Protein AF-A0A6L8IA35-F1 (afdb_monomer_lite)

pLDDT: mean 91.41, std 9.05, range [48.91, 98.5]

Sequence (181 aa):
MDLDRLPPAFSGPSAWTGREMRDRTDWVVTLTEDQVDEIEAVARRFLSAGGDPGETTAEDFPLPQFSGRLAQLRETLLNGRGFEVIRGLPVAGYDQRLAATIFCGIGAHLGKARSQNAQGHVLGHVRDLGANPDDPNSRIYQTSARQTFHTDSADVVGLLCLREAREGGDSLLVSAEAIYN

Secondary structure (DSSP, 8-state):
--TTSPPPPP-STT---HHHHHT--TTEEE--HHHHHHHHHHHHHHHHTT--GGG--TTTS--TTTHHHHHHHHHHHHTSSS--EEE---GGG--HHHHHHHHHHHHHTT-PPPPSSTT--S----------TTSTTS-GGGSSSPPPP---SSS------SS--SS--------HHHHH-

Structure (mmCIF, N/CA/C/O backbone):
data_AF-A0A6L8IA35-F1
#
_entry.id   AF-A0A6L8IA35-F1
#
loop_
_atom_site.group_PDB
_atom_site.id
_atom_site.type_symbol
_atom_site.label_atom_id
_atom_site.label_alt_id
_atom_site.label_comp_id
_atom_site.label_asym_id
_atom_site.label_entity_id
_atom_site.label_seq_id
_atom_site.pdbx_PDB_ins_code
_atom_site.Cartn_x
_atom_site.Cartn_y
_atom_site.Cartn_z
_atom_site.occupancy
_atom_site.B_iso_or_equiv
_atom_site.auth_seq_id
_atom_site.auth_comp_id
_atom_site.auth_asym_id
_atom_site.auth_atom_id
_atom_site.pdbx_PDB_model_num
ATOM 1 N N . MET A 1 1 ? 30.693 6.536 -17.920 1.00 58.47 1 MET A N 1
ATOM 2 C CA . MET A 1 1 ? 30.073 5.219 -17.690 1.00 58.47 1 MET A CA 1
ATOM 3 C C . MET A 1 1 ? 30.615 4.327 -18.782 1.00 58.47 1 MET A C 1
ATOM 5 O O . MET A 1 1 ? 30.472 4.698 -19.938 1.00 58.47 1 MET A O 1
ATOM 9 N N . ASP A 1 2 ? 31.363 3.290 -18.421 1.00 68.88 2 ASP A N 1
ATOM 10 C CA . ASP A 1 2 ? 31.903 2.339 -19.393 1.00 68.88 2 ASP A CA 1
ATOM 11 C C . ASP A 1 2 ? 30.743 1.459 -19.880 1.00 68.88 2 ASP A C 1
ATOM 13 O O . ASP A 1 2 ? 30.184 0.687 -19.102 1.00 68.88 2 ASP A O 1
ATOM 17 N N . LEU A 1 3 ? 30.301 1.681 -21.120 1.00 76.94 3 LEU A N 1
ATOM 18 C CA . LEU A 1 3 ? 29.190 0.942 -21.726 1.00 76.94 3 LEU A CA 1
ATOM 19 C C . LEU A 1 3 ? 29.649 -0.397 -22.319 1.00 76.94 3 LEU A C 1
ATOM 21 O O . LEU A 1 3 ? 28.803 -1.191 -22.724 1.00 76.94 3 LEU A O 1
ATOM 25 N N . ASP A 1 4 ? 30.956 -0.681 -22.318 1.00 81.81 4 ASP A N 1
ATOM 26 C CA . ASP A 1 4 ? 31.515 -1.911 -22.886 1.00 81.81 4 ASP A CA 1
ATOM 27 C C . ASP A 1 4 ? 31.365 -3.107 -21.931 1.00 81.81 4 ASP A C 1
ATOM 29 O O . ASP A 1 4 ? 31.654 -4.251 -22.294 1.00 81.81 4 ASP A O 1
ATOM 33 N N . ARG A 1 5 ? 30.881 -2.874 -20.701 1.00 84.62 5 ARG A N 1
ATOM 34 C CA . ARG A 1 5 ? 30.658 -3.923 -19.704 1.00 84.62 5 ARG A CA 1
ATOM 35 C C . ARG A 1 5 ? 29.389 -3.688 -18.886 1.00 84.62 5 ARG A C 1
ATOM 37 O O . ARG A 1 5 ? 29.423 -3.152 -17.779 1.00 84.62 5 ARG A O 1
ATOM 44 N N . LEU A 1 6 ? 28.263 -4.135 -19.436 1.00 84.06 6 LEU A N 1
ATOM 45 C CA . LEU A 1 6 ? 26.985 -4.151 -18.727 1.00 84.06 6 LEU A CA 1
ATOM 46 C C . LEU A 1 6 ? 26.987 -5.204 -17.596 1.00 84.06 6 LEU A C 1
ATOM 48 O O . LEU A 1 6 ? 27.611 -6.263 -17.742 1.00 84.06 6 LEU A O 1
ATOM 52 N N . PRO A 1 7 ? 26.305 -4.934 -16.466 1.00 87.00 7 PRO A N 1
ATOM 53 C CA . PRO A 1 7 ? 25.917 -5.956 -15.499 1.00 87.00 7 PRO A CA 1
ATOM 54 C C . PRO A 1 7 ? 25.291 -7.201 -16.156 1.00 87.00 7 PRO A C 1
ATOM 56 O O . PRO A 1 7 ? 24.662 -7.091 -17.209 1.00 87.00 7 PRO A O 1
ATOM 59 N N . PRO A 1 8 ? 25.445 -8.395 -15.553 1.00 91.38 8 PRO A N 1
ATOM 60 C CA . PRO A 1 8 ? 24.740 -9.581 -16.026 1.00 91.38 8 PRO A CA 1
ATOM 61 C C . PRO A 1 8 ? 23.222 -9.407 -15.889 1.00 91.38 8 PRO A C 1
ATOM 63 O O . PRO A 1 8 ? 22.756 -8.653 -15.035 1.00 91.38 8 PRO A O 1
ATOM 66 N N . ALA A 1 9 ? 22.466 -10.151 -16.699 1.00 93.81 9 ALA A N 1
ATOM 67 C CA . ALA A 1 9 ? 21.009 -10.149 -16.640 1.00 93.81 9 ALA A CA 1
ATOM 68 C C . ALA A 1 9 ? 20.495 -10.545 -15.246 1.00 93.81 9 ALA A C 1
ATOM 70 O O . ALA A 1 9 ? 20.992 -11.493 -14.622 1.00 93.81 9 ALA A O 1
ATOM 71 N N . PHE A 1 10 ? 19.463 -9.846 -14.783 1.00 94.81 10 PHE A N 1
ATOM 72 C CA . PHE A 1 10 ? 18.783 -10.169 -13.536 1.00 94.81 10 PHE A CA 1
ATOM 73 C C . PHE A 1 10 ? 17.881 -11.390 -13.731 1.00 94.81 10 PHE A C 1
ATOM 75 O O . PHE A 1 10 ? 17.125 -11.471 -14.695 1.00 94.81 10 PHE A O 1
ATOM 82 N N . SER A 1 11 ? 17.961 -12.344 -12.805 1.00 95.31 11 SER A N 1
ATOM 83 C CA . SER A 1 11 ? 17.142 -13.571 -12.790 1.00 95.31 11 SER A CA 1
ATOM 84 C C . SER A 1 11 ? 16.375 -13.751 -11.475 1.00 95.31 11 SER A C 1
ATOM 86 O O . SER A 1 11 ? 15.872 -14.835 -11.179 1.00 95.31 11 SER A O 1
ATOM 88 N N . GLY A 1 12 ? 16.317 -12.690 -10.665 1.00 95.62 12 GLY A N 1
ATOM 89 C CA . GLY A 1 12 ? 15.616 -12.676 -9.388 1.00 95.62 12 GLY A CA 1
ATOM 90 C C . GLY A 1 12 ? 14.091 -12.680 -9.541 1.00 95.62 12 GLY A C 1
ATOM 91 O O . GLY A 1 12 ? 13.561 -12.541 -10.643 1.00 95.62 12 GLY A O 1
ATOM 92 N N . PRO A 1 13 ? 13.356 -12.812 -8.425 1.00 96.75 13 PRO A N 1
ATOM 93 C CA . PRO A 1 13 ? 11.892 -12.848 -8.428 1.00 96.75 13 PRO A CA 1
ATOM 94 C C . PRO A 1 13 ? 11.240 -11.548 -8.924 1.00 96.75 13 PRO A C 1
ATOM 96 O O . PRO A 1 13 ? 10.075 -11.572 -9.321 1.00 96.75 13 PRO A O 1
ATOM 99 N N . SER A 1 14 ? 11.972 -10.435 -8.910 1.00 97.00 14 SER A N 1
ATOM 100 C CA . SER A 1 14 ? 11.597 -9.124 -9.440 1.00 97.00 14 SER A CA 1
ATOM 101 C C . SER A 1 14 ? 11.714 -9.030 -10.965 1.00 97.00 14 SER A C 1
ATOM 103 O O . SER A 1 14 ? 11.066 -8.164 -11.546 1.00 97.00 14 SER A O 1
ATOM 105 N N . ALA A 1 15 ? 12.446 -9.921 -11.642 1.00 97.50 15 ALA A N 1
ATOM 106 C CA . ALA A 1 15 ? 12.620 -9.932 -13.098 1.00 97.50 15 ALA A CA 1
ATOM 107 C C . ALA A 1 15 ? 11.476 -10.681 -13.813 1.00 97.50 15 ALA A C 1
ATOM 109 O O . ALA A 1 15 ? 11.661 -11.770 -14.353 1.00 97.50 15 ALA A O 1
ATOM 110 N N . TRP A 1 16 ? 10.274 -10.100 -13.805 1.00 97.19 16 TRP A N 1
ATOM 111 C CA . TRP A 1 16 ? 9.067 -10.681 -14.405 1.00 97.19 16 TRP A CA 1
ATOM 112 C C . TRP A 1 16 ? 8.477 -9.823 -15.527 1.00 97.19 16 TRP A C 1
ATOM 114 O O . TRP A 1 16 ? 8.612 -8.600 -15.547 1.00 97.19 16 TRP A O 1
ATOM 124 N N . THR A 1 17 ? 7.730 -10.453 -16.435 1.00 97.12 17 THR A N 1
ATOM 125 C CA . THR A 1 17 ? 6.960 -9.761 -17.478 1.00 97.12 17 THR A CA 1
ATOM 126 C C . THR A 1 17 ? 5.468 -9.708 -17.155 1.00 97.12 17 THR A C 1
ATOM 128 O O . THR A 1 17 ? 4.909 -10.578 -16.486 1.00 97.12 17 THR A O 1
ATOM 131 N N . GLY A 1 18 ? 4.768 -8.708 -17.700 1.00 95.88 18 GLY A N 1
ATOM 132 C CA . GLY A 1 18 ? 3.311 -8.624 -17.557 1.00 95.88 18 GLY A CA 1
ATOM 133 C C . GLY A 1 18 ? 2.582 -9.853 -18.118 1.00 95.88 18 GLY A C 1
ATOM 134 O O . GLY A 1 18 ? 1.525 -10.218 -17.616 1.00 95.88 18 GLY A O 1
ATOM 135 N N . ARG A 1 19 ? 3.153 -10.538 -19.122 1.00 96.00 19 ARG A N 1
ATOM 136 C CA . ARG A 1 19 ? 2.592 -11.793 -19.642 1.00 96.00 19 ARG A CA 1
ATOM 137 C C . ARG A 1 19 ? 2.605 -12.884 -18.574 1.00 96.00 19 ARG A C 1
ATOM 139 O O . ARG A 1 19 ? 1.572 -13.504 -18.376 1.00 96.00 19 ARG A O 1
ATOM 146 N N . GLU A 1 20 ? 3.726 -13.066 -17.883 1.00 95.44 20 GLU A N 1
ATOM 147 C CA . GLU A 1 20 ? 3.866 -14.068 -16.819 1.00 95.44 20 GLU A CA 1
ATOM 148 C C . GLU A 1 20 ? 2.948 -13.776 -15.629 1.00 95.44 20 GLU A C 1
ATOM 150 O O . GLU A 1 20 ? 2.394 -14.697 -15.038 1.00 95.44 20 GLU A O 1
ATOM 155 N N . MET A 1 21 ? 2.763 -12.499 -15.278 1.00 96.19 21 MET A N 1
ATOM 156 C CA . MET A 1 21 ? 1.910 -12.125 -14.145 1.00 96.19 21 MET A CA 1
ATOM 157 C C . MET A 1 21 ? 0.414 -12.290 -14.424 1.00 96.19 21 MET A C 1
ATOM 159 O O . MET A 1 21 ? -0.338 -12.539 -13.484 1.00 96.19 21 MET A O 1
ATOM 163 N N . ARG A 1 22 ? -0.028 -12.202 -15.687 1.00 93.69 22 ARG A N 1
ATOM 164 C CA . ARG A 1 22 ? -1.442 -12.417 -16.055 1.00 93.69 22 ARG A CA 1
ATOM 165 C C . ARG A 1 22 ? -1.932 -13.832 -15.773 1.00 93.69 22 ARG A C 1
ATOM 167 O O . ARG A 1 22 ? -3.099 -13.999 -15.443 1.00 93.69 22 ARG A O 1
ATOM 174 N N . ASP A 1 23 ? -1.045 -14.816 -15.869 1.00 93.44 23 ASP A N 1
ATOM 175 C CA . ASP A 1 23 ? -1.384 -16.228 -15.664 1.00 93.44 23 ASP A CA 1
ATOM 176 C C . ASP A 1 23 ? -1.239 -16.653 -14.190 1.00 93.44 23 ASP A C 1
ATOM 178 O O . ASP A 1 23 ? -1.380 -17.827 -13.844 1.00 93.44 23 ASP A O 1
ATOM 182 N N . ARG A 1 24 ? -0.947 -15.696 -13.301 1.00 95.00 24 ARG A N 1
ATOM 183 C CA . ARG A 1 24 ? -0.678 -15.905 -11.879 1.00 95.00 24 ARG A CA 1
ATOM 184 C C . ARG A 1 24 ? -1.700 -15.181 -11.016 1.00 95.00 24 ARG A C 1
ATOM 186 O O . ARG A 1 24 ? -2.156 -14.095 -11.354 1.00 95.00 24 ARG A O 1
ATOM 193 N N . THR A 1 25 ? -2.000 -15.758 -9.858 1.00 95.25 25 THR A N 1
ATOM 194 C CA . THR A 1 25 ? -2.892 -15.164 -8.847 1.00 95.25 25 THR A CA 1
ATOM 195 C C . THR A 1 25 ? -2.248 -15.085 -7.468 1.00 95.25 25 THR A C 1
ATOM 197 O O . THR A 1 25 ? -2.859 -14.577 -6.537 1.00 95.25 25 THR A O 1
ATOM 200 N N . ASP A 1 26 ? -1.013 -15.563 -7.320 1.00 95.00 26 ASP A N 1
ATOM 201 C CA . ASP A 1 26 ? -0.282 -15.606 -6.050 1.00 95.00 26 ASP A CA 1
ATOM 202 C C . ASP A 1 26 ? 0.192 -14.223 -5.567 1.00 95.00 26 ASP A C 1
ATOM 204 O O . ASP A 1 26 ? 0.699 -14.096 -4.459 1.00 95.00 26 ASP A O 1
ATOM 208 N N . TRP A 1 27 ? 0.004 -13.181 -6.382 1.00 96.12 27 TRP A N 1
ATOM 209 C CA . TRP A 1 27 ? 0.173 -11.774 -6.008 1.00 96.12 27 TRP A CA 1
ATOM 210 C C . TRP A 1 27 ? -1.123 -11.131 -5.482 1.00 96.12 27 TRP A C 1
ATOM 212 O O . TRP A 1 27 ? -1.109 -9.956 -5.119 1.00 96.12 27 TRP A O 1
ATOM 222 N N . VAL A 1 28 ? -2.237 -11.874 -5.437 1.00 97.06 28 VAL A N 1
ATOM 223 C CA . VAL A 1 28 ? -3.504 -11.435 -4.839 1.00 97.06 28 VAL A CA 1
ATOM 224 C C . VAL A 1 28 ? -3.733 -12.175 -3.529 1.00 97.06 28 VAL A C 1
ATOM 226 O O . VAL A 1 28 ? -3.797 -13.402 -3.493 1.00 97.06 28 VAL A O 1
ATOM 229 N N . VAL A 1 29 ? -3.951 -11.422 -2.459 1.00 95.81 29 VAL A N 1
ATOM 230 C CA . VAL A 1 29 ? -4.357 -11.940 -1.153 1.00 95.81 29 VAL A CA 1
ATOM 231 C C . VAL A 1 29 ? -5.756 -11.458 -0.852 1.00 95.81 29 VAL A C 1
ATOM 233 O O . VAL A 1 29 ? -6.060 -10.281 -1.014 1.00 95.81 29 VAL A O 1
ATOM 236 N N . THR A 1 30 ? -6.610 -12.364 -0.392 1.00 97.38 30 THR A N 1
ATOM 237 C CA . THR A 1 30 ? -7.941 -12.008 0.103 1.00 97.38 30 THR A CA 1
ATOM 238 C C . THR A 1 30 ? -7.940 -12.156 1.614 1.00 97.38 30 THR A C 1
ATOM 240 O O . THR A 1 30 ? -7.585 -13.220 2.118 1.00 97.38 30 THR A O 1
ATOM 243 N N . LEU A 1 31 ? -8.291 -11.080 2.314 1.00 97.19 31 LEU A N 1
ATOM 244 C CA . LEU A 1 31 ? -8.459 -11.086 3.760 1.00 97.19 31 LEU A CA 1
ATOM 245 C C . LEU A 1 31 ? -9.622 -11.999 4.145 1.00 97.19 31 LEU A C 1
ATOM 247 O O . LEU A 1 31 ? -10.647 -12.031 3.461 1.00 97.19 31 LEU A O 1
ATOM 251 N N . THR A 1 32 ? -9.459 -12.725 5.244 1.00 97.19 32 THR A N 1
ATOM 252 C CA . THR A 1 32 ? -10.565 -13.453 5.873 1.00 97.19 32 THR A CA 1
ATOM 253 C C . THR A 1 32 ? -11.455 -12.496 6.664 1.00 97.19 32 THR A C 1
ATOM 255 O O . THR A 1 32 ? -11.032 -11.389 7.002 1.00 97.19 32 THR A O 1
ATOM 258 N N . GLU A 1 33 ? -12.671 -12.930 6.999 1.00 97.44 33 GLU A N 1
ATOM 259 C CA . GLU A 1 33 ? -13.581 -12.163 7.865 1.00 97.44 33 GLU A CA 1
ATOM 260 C C . GLU A 1 33 ? -12.913 -11.829 9.209 1.00 97.44 33 GLU A C 1
ATOM 262 O O . GLU A 1 33 ? -12.850 -10.661 9.576 1.00 97.44 33 GLU A O 1
ATOM 267 N N . ASP A 1 34 ? -12.267 -12.807 9.854 1.00 97.44 34 ASP A N 1
ATOM 268 C CA . ASP A 1 34 ? -11.536 -12.595 11.115 1.00 97.44 34 ASP A CA 1
ATOM 269 C C . ASP A 1 34 ? -10.420 -11.537 11.004 1.00 97.44 34 ASP A C 1
ATOM 271 O O . ASP A 1 34 ? -10.178 -10.770 11.937 1.00 97.44 34 ASP A O 1
ATOM 275 N N . GLN A 1 35 ? -9.723 -11.482 9.862 1.00 97.56 35 GLN A N 1
ATOM 276 C CA . GLN A 1 35 ? -8.678 -10.482 9.621 1.00 97.56 35 GLN A CA 1
ATOM 277 C C . GLN A 1 35 ? -9.277 -9.091 9.417 1.00 97.56 35 GLN A C 1
ATOM 279 O O . GLN A 1 35 ? -8.727 -8.112 9.919 1.00 97.56 35 GLN A O 1
ATOM 284 N N . VAL A 1 36 ? -10.395 -8.989 8.695 1.00 98.19 36 VAL A N 1
ATOM 285 C CA . VAL A 1 36 ? -11.122 -7.723 8.537 1.00 98.19 36 VAL A CA 1
ATOM 286 C C . VAL A 1 36 ? -11.619 -7.230 9.896 1.00 98.19 36 VAL A C 1
ATOM 288 O O . VAL A 1 36 ? -11.365 -6.077 10.245 1.00 98.19 36 VAL A O 1
ATOM 291 N N . ASP A 1 37 ? -12.236 -8.105 10.690 1.00 98.31 37 ASP A N 1
ATOM 292 C CA . ASP A 1 37 ? -12.747 -7.782 12.023 1.00 98.31 37 ASP A CA 1
ATOM 293 C C . ASP A 1 37 ? -11.630 -7.324 12.971 1.00 98.31 37 ASP A C 1
ATOM 295 O O . ASP A 1 37 ? -11.798 -6.335 13.691 1.00 98.31 37 ASP A O 1
ATOM 299 N N . GLU A 1 38 ? -10.466 -7.984 12.946 1.00 98.38 38 GLU A N 1
ATOM 300 C CA . GLU A 1 38 ? -9.287 -7.559 13.711 1.00 98.38 38 GLU A CA 1
ATOM 301 C C . GLU A 1 38 ? -8.853 -6.138 13.322 1.00 98.38 38 GLU A C 1
ATOM 303 O O . GLU A 1 38 ? -8.730 -5.266 14.188 1.00 98.38 38 GLU A O 1
ATOM 308 N N . ILE A 1 39 ? -8.650 -5.889 12.025 1.00 98.38 39 ILE A N 1
ATOM 309 C CA . ILE A 1 39 ? -8.195 -4.592 11.508 1.00 98.38 39 ILE A CA 1
ATOM 310 C C . ILE A 1 39 ? -9.199 -3.491 11.878 1.00 98.38 39 ILE A C 1
ATOM 312 O O . ILE A 1 39 ? -8.804 -2.428 12.369 1.00 98.38 39 ILE A O 1
ATOM 316 N N . GLU A 1 40 ? -10.497 -3.731 11.687 1.00 98.50 40 GLU A N 1
ATOM 317 C CA . GLU A 1 40 ? -11.541 -2.766 12.030 1.00 98.50 40 GLU A CA 1
ATOM 318 C C . GLU A 1 40 ? -11.611 -2.485 13.530 1.00 98.50 40 GLU A C 1
ATOM 320 O O . GLU A 1 40 ? -11.717 -1.322 13.933 1.00 98.50 40 GLU A O 1
ATOM 325 N N . ALA A 1 41 ? -11.549 -3.521 14.368 1.00 98.38 41 ALA A N 1
ATOM 326 C CA . ALA A 1 41 ? -11.610 -3.370 15.816 1.00 98.38 41 ALA A CA 1
ATOM 327 C C . ALA A 1 41 ? -10.437 -2.529 16.337 1.00 98.38 41 ALA A C 1
ATOM 329 O O . ALA A 1 41 ? -10.638 -1.612 17.142 1.00 98.38 41 ALA A O 1
ATOM 330 N N . VAL A 1 42 ? -9.224 -2.791 15.843 1.00 98.31 42 VAL A N 1
ATOM 331 C CA . VAL A 1 42 ? -8.018 -2.038 16.212 1.00 98.31 42 VAL A CA 1
ATOM 332 C C . VAL A 1 42 ? -8.116 -0.592 15.726 1.00 98.31 42 VAL A C 1
ATOM 334 O O . VAL A 1 42 ? -7.877 0.326 16.512 1.00 98.31 42 VAL A O 1
ATOM 337 N N . ALA A 1 43 ? -8.576 -0.359 14.493 1.00 98.31 43 ALA A N 1
ATOM 338 C CA . ALA A 1 43 ? -8.769 0.990 13.963 1.00 98.31 43 ALA A CA 1
ATOM 339 C C . ALA A 1 43 ? -9.792 1.808 14.753 1.00 98.31 43 ALA A C 1
ATOM 341 O O . ALA A 1 43 ? -9.525 2.954 15.124 1.00 98.31 43 ALA A O 1
ATOM 342 N N . ARG A 1 44 ? -10.948 1.223 15.078 1.00 98.25 44 ARG A N 1
ATOM 343 C CA . ARG A 1 44 ? -11.980 1.888 15.888 1.00 98.25 44 ARG A CA 1
ATOM 344 C C . ARG A 1 44 ? -11.471 2.193 17.293 1.00 98.25 44 ARG A C 1
ATOM 346 O O . ARG A 1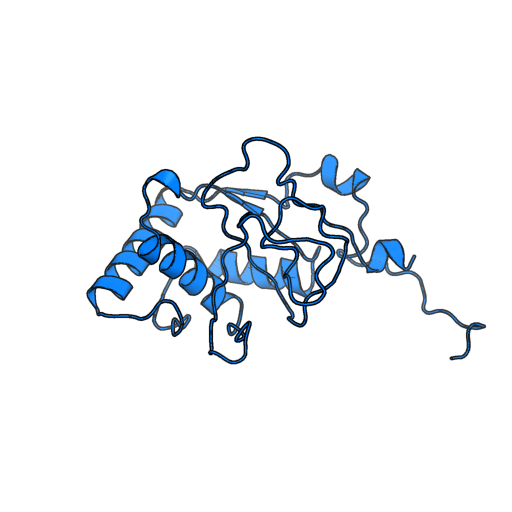 44 ? -11.707 3.291 17.797 1.00 98.25 44 ARG A O 1
ATOM 353 N N . ARG A 1 45 ? -10.733 1.263 17.910 1.00 98.12 45 ARG A N 1
ATOM 354 C CA . ARG A 1 45 ? -10.105 1.471 19.220 1.00 98.12 45 ARG A CA 1
ATOM 355 C C . ARG A 1 45 ? -9.106 2.625 19.179 1.00 98.12 45 ARG A C 1
ATOM 357 O O . ARG A 1 45 ? -9.209 3.523 20.012 1.00 98.12 45 ARG A O 1
ATOM 364 N N . PHE A 1 46 ? -8.189 2.622 18.215 1.00 97.75 46 PHE A N 1
ATOM 365 C CA . PHE A 1 46 ? -7.188 3.674 18.039 1.00 97.75 46 PHE A CA 1
ATOM 366 C C . PHE A 1 46 ? -7.846 5.054 17.897 1.00 97.75 46 PHE A C 1
ATOM 368 O O . PHE A 1 46 ? -7.505 5.995 18.615 1.00 97.75 46 PHE A O 1
ATOM 375 N N . LEU A 1 47 ? -8.883 5.155 17.061 1.00 97.38 47 LEU A N 1
ATOM 376 C CA . LEU A 1 47 ? -9.649 6.390 16.888 1.00 97.38 47 LEU A CA 1
ATOM 377 C C . LEU A 1 47 ? -10.393 6.825 18.155 1.00 97.38 47 LEU A C 1
ATOM 379 O O . LEU A 1 47 ? -10.413 8.017 18.466 1.00 97.38 47 LEU A O 1
ATOM 383 N N . SER A 1 48 ? -10.986 5.883 18.896 1.00 97.31 48 SER A N 1
ATOM 384 C CA . SER A 1 48 ? -11.692 6.172 20.153 1.00 97.31 48 SER A CA 1
ATOM 385 C C . SER A 1 48 ? -10.764 6.684 21.258 1.00 97.31 48 SER A C 1
ATOM 387 O O . SER A 1 48 ? -11.195 7.448 22.117 1.00 97.31 48 SER A O 1
ATOM 389 N N . ALA A 1 49 ? -9.481 6.316 21.199 1.00 96.62 49 ALA A N 1
ATOM 390 C CA . ALA A 1 49 ? -8.439 6.806 22.093 1.00 96.62 49 ALA A CA 1
ATOM 391 C C . ALA A 1 49 ? -7.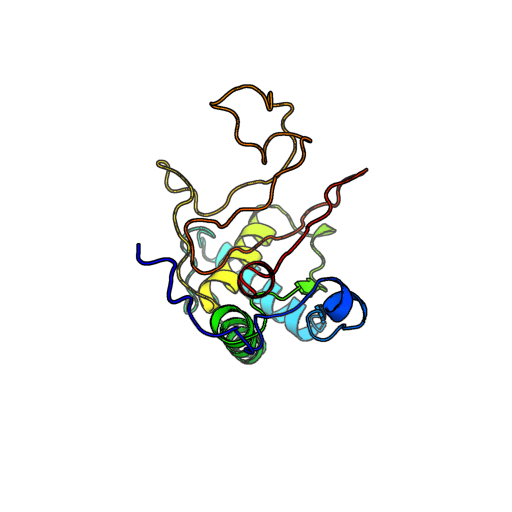878 8.180 21.673 1.00 96.62 49 ALA A C 1
ATOM 393 O O . ALA A 1 49 ? -6.974 8.694 22.326 1.00 96.62 49 ALA A O 1
ATOM 394 N N . GLY A 1 50 ? -8.404 8.781 20.600 1.00 95.25 50 GLY A N 1
ATOM 395 C CA . GLY A 1 50 ? -7.943 10.069 20.084 1.00 95.25 50 GLY A CA 1
ATOM 396 C C . GLY A 1 50 ? -6.732 9.980 19.154 1.00 95.25 50 GLY A C 1
ATOM 397 O O . GLY A 1 50 ? -6.149 11.016 18.854 1.00 95.25 50 GLY A O 1
ATOM 398 N N . GLY A 1 51 ? -6.370 8.783 18.682 1.00 94.19 51 GLY A N 1
ATOM 399 C CA . GLY A 1 51 ? -5.214 8.583 17.812 1.00 94.19 51 GLY A CA 1
ATOM 400 C C . GLY A 1 51 ? -5.310 9.333 16.478 1.00 94.19 51 GLY A C 1
ATOM 401 O O . GLY A 1 51 ? -6.389 9.455 15.878 1.00 94.19 51 GLY A O 1
ATOM 402 N N . ASP A 1 52 ? -4.163 9.820 16.007 1.00 92.12 52 ASP A N 1
ATOM 403 C CA . ASP A 1 52 ? -4.005 10.422 14.685 1.00 92.12 52 ASP A CA 1
ATOM 404 C C . ASP A 1 52 ? -3.543 9.355 13.670 1.00 92.12 52 ASP A C 1
ATOM 406 O O . ASP A 1 52 ? -2.479 8.754 13.853 1.00 92.12 52 ASP A O 1
ATOM 410 N N . PRO A 1 53 ? -4.304 9.100 12.585 1.00 91.19 53 PRO A N 1
ATOM 411 C CA . PRO A 1 53 ? -3.860 8.219 11.504 1.00 91.19 53 PRO A CA 1
ATOM 412 C C . PRO A 1 53 ? -2.461 8.557 10.963 1.00 91.19 53 PRO A C 1
ATOM 414 O O . PRO A 1 53 ? -1.728 7.660 10.560 1.00 91.19 53 PRO A O 1
ATOM 417 N N . GLY A 1 54 ? -2.077 9.836 10.933 1.00 87.44 54 GLY A N 1
ATOM 418 C CA . GLY A 1 54 ? -0.773 10.277 10.430 1.00 87.44 54 GLY A CA 1
ATOM 419 C C . GLY A 1 54 ? 0.409 9.909 11.332 1.00 87.44 54 GLY A C 1
ATOM 420 O O . GLY A 1 54 ? 1.538 9.858 10.851 1.00 87.44 54 GLY A O 1
ATOM 421 N N . GLU A 1 55 ? 0.152 9.616 12.608 1.00 88.50 55 GLU A N 1
ATOM 422 C CA . GLU A 1 55 ? 1.169 9.311 13.625 1.00 88.50 55 GLU A CA 1
ATOM 423 C C . GLU A 1 55 ? 1.131 7.840 14.070 1.00 88.50 55 GLU A C 1
ATOM 425 O O . GLU A 1 55 ? 1.757 7.465 15.058 1.00 88.50 55 GLU A O 1
ATOM 430 N N . THR A 1 56 ? 0.394 6.988 13.350 1.00 90.62 56 THR A N 1
ATOM 431 C CA . THR A 1 56 ? 0.211 5.581 13.727 1.00 90.62 56 THR A CA 1
ATOM 432 C C . THR A 1 56 ? 1.527 4.799 13.663 1.00 90.62 56 THR A C 1
ATOM 434 O O . THR A 1 56 ? 2.240 4.838 12.657 1.00 90.62 56 THR A O 1
ATOM 437 N N . THR A 1 57 ? 1.820 4.042 14.721 1.00 93.19 57 THR A N 1
ATOM 438 C CA . THR A 1 57 ? 2.937 3.088 14.792 1.00 93.19 57 THR A CA 1
ATOM 439 C C . THR A 1 57 ? 2.429 1.644 14.807 1.00 93.19 57 THR A C 1
ATOM 441 O O . THR A 1 57 ? 1.244 1.394 15.037 1.00 93.19 57 THR A O 1
ATOM 444 N N . ALA A 1 58 ? 3.317 0.674 14.561 1.00 94.56 58 ALA A N 1
ATOM 445 C CA . ALA A 1 58 ? 2.958 -0.743 14.642 1.00 94.56 58 ALA A CA 1
ATOM 446 C C . ALA A 1 58 ? 2.583 -1.149 16.079 1.00 94.56 58 ALA A C 1
ATOM 448 O O . ALA A 1 58 ? 1.734 -2.017 16.281 1.00 94.56 58 ALA A O 1
ATOM 449 N N . GLU A 1 59 ? 3.191 -0.500 17.073 1.00 95.00 59 GLU A N 1
ATOM 450 C CA . GLU A 1 59 ? 2.924 -0.698 18.494 1.00 95.00 59 GLU A CA 1
ATOM 451 C C . GLU A 1 59 ? 1.544 -0.162 18.903 1.00 95.00 59 GLU A C 1
ATOM 453 O O . GLU A 1 59 ? 0.836 -0.817 19.669 1.00 95.00 59 GLU A O 1
ATOM 458 N N . ASP A 1 60 ? 1.136 0.990 18.360 1.00 92.25 60 ASP A N 1
ATOM 459 C CA . ASP A 1 60 ? -0.182 1.589 18.614 1.00 92.25 60 ASP A CA 1
ATOM 460 C C . ASP A 1 60 ? -1.315 0.897 17.834 1.00 92.25 60 ASP A C 1
ATOM 462 O O . ASP A 1 60 ? -2.493 1.042 18.176 1.00 92.25 60 ASP A O 1
ATOM 466 N N . PHE A 1 61 ? -0.963 0.123 16.801 1.00 96.50 61 PHE A N 1
ATOM 467 C CA . PHE A 1 61 ? -1.882 -0.606 15.926 1.00 96.50 61 PHE A CA 1
ATOM 468 C C . PHE A 1 61 ? -1.560 -2.114 15.877 1.00 96.50 61 PHE A C 1
ATOM 470 O O . PHE A 1 61 ? -1.185 -2.643 14.827 1.00 96.50 61 PHE A O 1
ATOM 477 N N . PRO A 1 62 ? -1.676 -2.852 16.995 1.00 96.75 62 PRO A N 1
ATOM 478 C CA . PRO A 1 62 ? -1.282 -4.256 17.039 1.00 96.75 62 PRO A CA 1
ATOM 479 C C . PRO A 1 62 ? -2.250 -5.143 16.245 1.00 96.75 62 PRO A C 1
ATOM 481 O O . PRO A 1 62 ? -3.454 -5.116 16.476 1.00 96.75 62 PRO A O 1
ATOM 484 N N . LEU A 1 63 ? -1.708 -5.985 15.363 1.00 96.88 63 LEU A N 1
ATOM 485 C CA . LEU A 1 63 ? -2.460 -6.943 14.541 1.00 96.88 63 LEU A CA 1
ATOM 486 C C . LEU A 1 63 ? -1.939 -8.369 14.777 1.00 96.88 63 LEU A C 1
ATOM 488 O O . LEU A 1 63 ? -1.187 -8.893 13.955 1.00 96.88 63 LEU A O 1
ATOM 492 N N . PRO A 1 64 ? -2.213 -9.003 15.928 1.00 94.56 64 PRO A N 1
ATOM 493 C CA . PRO A 1 64 ? -1.600 -10.285 16.273 1.00 94.56 64 PRO A CA 1
ATOM 494 C C . PRO A 1 64 ? -1.906 -11.404 15.267 1.00 94.56 64 PRO A C 1
ATOM 496 O O . PRO A 1 64 ? -1.028 -12.230 15.022 1.00 94.56 64 PRO A O 1
ATOM 499 N N . GLN A 1 65 ? -3.086 -11.422 14.642 1.00 92.69 65 GLN A N 1
ATOM 500 C CA . GLN A 1 65 ? -3.433 -12.439 13.645 1.00 92.69 65 GLN A CA 1
ATOM 501 C C . GLN A 1 65 ? -2.881 -12.090 12.259 1.00 92.69 65 GLN A C 1
ATOM 503 O O . GLN A 1 65 ? -2.404 -12.974 11.545 1.00 92.69 65 GLN A O 1
ATOM 508 N N . PHE A 1 66 ? -2.898 -10.811 11.873 1.00 94.69 66 PHE A N 1
ATOM 509 C CA . PHE A 1 66 ? -2.469 -10.386 10.537 1.00 94.69 66 PHE A CA 1
ATOM 510 C C . PHE A 1 66 ? -0.971 -10.028 10.413 1.00 94.69 66 PHE A C 1
ATOM 512 O O . PHE A 1 66 ? -0.413 -10.063 9.315 1.00 94.69 66 PHE A O 1
ATOM 519 N N . SER A 1 67 ? -0.267 -9.764 11.518 1.00 92.88 67 SER A N 1
ATOM 520 C CA . SER A 1 67 ? 1.156 -9.358 11.540 1.00 92.88 67 SER A CA 1
ATOM 521 C C . SER A 1 67 ? 2.091 -10.347 10.842 1.00 92.88 67 SER A C 1
ATOM 523 O O . SER A 1 67 ? 2.985 -9.935 10.101 1.00 92.88 67 SER A O 1
ATOM 525 N N . GLY A 1 68 ? 1.857 -11.655 10.990 1.00 95.00 68 GLY A N 1
ATOM 526 C CA . GLY A 1 68 ? 2.631 -12.679 10.284 1.00 95.00 68 GLY A CA 1
ATOM 527 C C . GLY A 1 68 ? 2.523 -12.555 8.759 1.00 95.00 68 GLY A C 1
ATOM 528 O O . GLY A 1 68 ? 3.512 -12.735 8.046 1.00 95.00 68 GLY A O 1
ATOM 529 N N . ARG A 1 69 ? 1.348 -12.172 8.243 1.00 94.94 69 ARG A N 1
ATOM 530 C CA . ARG A 1 69 ? 1.145 -11.935 6.808 1.00 94.94 69 ARG A CA 1
ATOM 531 C C . ARG A 1 69 ? 1.782 -10.628 6.345 1.00 94.94 69 ARG A C 1
ATOM 533 O O . ARG A 1 69 ? 2.294 -10.577 5.226 1.00 94.94 69 ARG A O 1
ATOM 540 N N . LEU A 1 70 ? 1.783 -9.602 7.192 1.00 96.75 70 LEU A N 1
ATOM 541 C CA . LEU A 1 70 ? 2.446 -8.324 6.917 1.00 96.75 70 LEU A CA 1
ATOM 542 C C . LEU A 1 70 ? 3.970 -8.480 6.842 1.00 96.75 70 LEU A C 1
ATOM 544 O O . LEU A 1 70 ? 4.600 -7.899 5.960 1.00 96.75 70 LEU A O 1
ATOM 548 N N . ALA A 1 71 ? 4.558 -9.352 7.665 1.00 96.31 71 ALA A N 1
ATOM 549 C CA . ALA A 1 71 ? 5.967 -9.722 7.538 1.00 96.31 71 ALA A CA 1
ATOM 550 C C . ALA A 1 71 ? 6.266 -10.401 6.186 1.00 96.31 71 ALA A C 1
ATOM 552 O O . ALA A 1 71 ? 7.232 -10.046 5.513 1.00 96.31 71 ALA A O 1
ATOM 553 N N . GLN A 1 72 ? 5.405 -11.322 5.735 1.00 96.94 72 GLN A N 1
ATOM 554 C CA . GLN A 1 72 ? 5.534 -11.951 4.410 1.00 96.94 72 GLN A CA 1
ATOM 555 C C . GLN A 1 72 ? 5.346 -10.950 3.260 1.00 96.94 72 GLN A C 1
ATOM 557 O O . GLN A 1 72 ? 6.021 -11.047 2.234 1.00 96.94 72 GLN A O 1
ATOM 562 N N . LEU A 1 73 ? 4.447 -9.975 3.428 1.00 97.88 73 LEU A N 1
ATOM 563 C CA . LEU A 1 73 ? 4.258 -8.891 2.468 1.00 97.88 73 LEU A CA 1
ATOM 564 C C . LEU A 1 73 ? 5.537 -8.058 2.354 1.00 97.88 73 LEU A C 1
ATOM 566 O O . LEU A 1 73 ? 6.005 -7.815 1.247 1.00 97.88 73 LEU A O 1
ATOM 570 N N . ARG A 1 74 ? 6.154 -7.687 3.480 1.00 97.31 74 ARG A N 1
ATOM 571 C CA . ARG A 1 74 ? 7.425 -6.955 3.488 1.00 97.31 74 ARG A CA 1
ATOM 572 C C . ARG A 1 74 ? 8.526 -7.701 2.729 1.00 97.31 74 ARG A C 1
ATOM 574 O O . ARG A 1 74 ? 9.211 -7.090 1.915 1.00 97.31 74 ARG A O 1
ATOM 581 N N . GLU A 1 75 ? 8.658 -9.011 2.929 1.00 97.69 75 GLU A N 1
ATOM 582 C CA . GLU A 1 75 ? 9.610 -9.825 2.159 1.00 97.69 75 GLU A CA 1
ATOM 583 C C . GLU A 1 75 ? 9.267 -9.871 0.663 1.00 97.69 75 GLU A C 1
ATOM 585 O O . GLU A 1 75 ? 10.150 -9.743 -0.181 1.00 97.69 75 GLU A O 1
ATOM 590 N N . THR A 1 76 ? 7.982 -9.975 0.314 1.00 97.94 76 THR A N 1
ATOM 591 C CA . THR A 1 76 ? 7.520 -9.961 -1.085 1.00 97.94 76 THR A CA 1
ATOM 592 C C . THR A 1 76 ? 7.837 -8.640 -1.788 1.00 97.94 76 THR A C 1
ATOM 594 O O . THR A 1 76 ? 8.200 -8.644 -2.968 1.00 97.94 76 THR A O 1
ATOM 597 N N . LEU A 1 77 ? 7.712 -7.524 -1.069 1.00 97.75 77 LEU A N 1
ATOM 598 C CA . LEU A 1 77 ? 7.982 -6.180 -1.575 1.00 97.75 77 LEU A CA 1
ATOM 599 C C . LEU A 1 77 ? 9.482 -5.915 -1.739 1.00 97.75 77 LEU A C 1
ATOM 601 O O . LEU A 1 77 ? 9.883 -5.376 -2.762 1.00 97.75 77 LEU A O 1
ATOM 605 N N . LEU A 1 78 ? 10.304 -6.293 -0.755 1.00 96.62 78 LEU A N 1
ATOM 606 C CA . LEU A 1 78 ? 11.727 -5.928 -0.734 1.00 96.62 78 LEU A CA 1
ATOM 607 C C . LEU A 1 78 ? 12.633 -6.942 -1.438 1.00 96.62 78 LEU A C 1
ATOM 609 O O . LEU A 1 78 ? 13.621 -6.554 -2.051 1.00 96.62 78 LEU A O 1
ATOM 613 N N . ASN A 1 79 ? 12.307 -8.232 -1.338 1.00 96.69 79 ASN A N 1
ATOM 614 C CA . ASN A 1 79 ? 13.159 -9.331 -1.803 1.00 96.69 79 ASN A CA 1
ATOM 615 C C . ASN A 1 79 ? 12.445 -10.262 -2.799 1.00 96.69 79 ASN A C 1
ATOM 617 O O . ASN A 1 79 ? 13.044 -11.213 -3.300 1.00 96.69 79 ASN A O 1
ATOM 621 N N . GLY A 1 80 ? 11.154 -10.031 -3.048 1.00 97.25 80 GLY A N 1
ATOM 622 C CA . GLY A 1 80 ? 10.310 -10.842 -3.916 1.00 97.25 80 GLY A CA 1
ATOM 623 C C . GLY A 1 80 ? 10.000 -10.158 -5.245 1.00 97.25 80 GLY A C 1
ATOM 624 O O . GLY A 1 80 ? 10.851 -9.540 -5.875 1.00 97.25 80 GLY A O 1
ATOM 625 N N . ARG A 1 81 ? 8.749 -10.287 -5.697 1.00 97.06 81 ARG A N 1
ATOM 626 C CA . ARG A 1 81 ? 8.310 -9.718 -6.982 1.00 97.06 81 ARG A CA 1
ATOM 627 C C . ARG A 1 81 ? 8.198 -8.191 -6.978 1.00 97.06 81 ARG A C 1
ATOM 629 O O . ARG A 1 81 ? 8.065 -7.606 -8.049 1.00 97.06 81 ARG A O 1
ATOM 636 N N . GLY A 1 82 ? 8.161 -7.565 -5.801 1.00 97.38 82 GLY A N 1
ATOM 637 C CA . GLY A 1 82 ? 8.047 -6.113 -5.655 1.00 97.38 82 GLY A CA 1
ATOM 638 C C . GLY A 1 82 ? 6.623 -5.552 -5.602 1.00 97.38 82 GLY A C 1
ATOM 639 O O . GLY A 1 82 ? 6.462 -4.339 -5.557 1.00 97.38 82 GLY A O 1
ATOM 640 N N . PHE A 1 83 ? 5.576 -6.385 -5.601 1.00 97.88 83 PHE A N 1
ATOM 641 C CA . PHE A 1 83 ? 4.190 -5.922 -5.448 1.00 97.88 83 PHE A CA 1
ATOM 642 C C . PHE A 1 83 ? 3.264 -7.015 -4.904 1.00 97.88 83 PHE A C 1
ATOM 644 O O . PHE A 1 83 ? 3.545 -8.207 -5.036 1.00 97.88 83 PHE A O 1
ATOM 651 N N . GLU A 1 84 ? 2.134 -6.599 -4.337 1.00 97.81 84 GLU A N 1
ATOM 652 C CA . GLU A 1 84 ? 1.031 -7.469 -3.931 1.00 97.81 84 GLU A CA 1
ATOM 653 C C . GLU A 1 84 ? -0.278 -6.665 -3.895 1.00 97.81 84 GLU A C 1
ATOM 655 O O . GLU A 1 84 ? -0.261 -5.452 -3.688 1.00 97.81 84 GLU A O 1
ATOM 660 N N . VAL A 1 85 ? -1.415 -7.333 -4.087 1.00 97.44 85 VAL A N 1
ATOM 661 C CA . VAL A 1 85 ? -2.754 -6.745 -3.973 1.00 97.44 85 VAL A CA 1
ATOM 662 C C . VAL A 1 85 ? -3.512 -7.438 -2.848 1.00 97.44 85 VAL A C 1
ATOM 664 O O . VAL A 1 85 ? -3.831 -8.622 -2.949 1.00 97.44 85 VAL A O 1
ATOM 667 N N . ILE A 1 86 ? -3.850 -6.683 -1.802 1.00 97.38 86 ILE A N 1
ATOM 668 C CA . ILE A 1 86 ? -4.724 -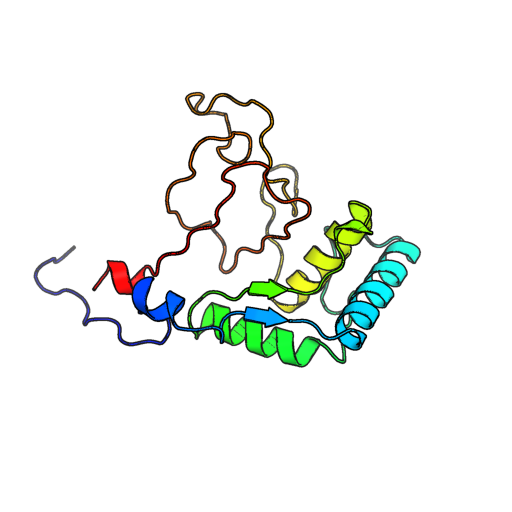7.142 -0.717 1.00 97.38 86 ILE A CA 1
ATOM 669 C C . ILE A 1 86 ? -6.171 -6.748 -1.040 1.00 97.38 86 ILE A C 1
ATOM 671 O O . ILE A 1 86 ? -6.460 -5.592 -1.345 1.00 97.38 86 ILE A O 1
ATOM 675 N N . ARG A 1 87 ? -7.089 -7.714 -0.970 1.00 97.19 87 ARG A N 1
ATOM 676 C CA . ARG A 1 87 ? -8.533 -7.569 -1.205 1.00 97.19 87 ARG A CA 1
ATOM 677 C C . ARG A 1 87 ? -9.329 -7.960 0.034 1.00 97.19 87 ARG A C 1
ATOM 679 O O . ARG A 1 87 ? -8.835 -8.699 0.876 1.00 97.19 87 ARG A O 1
ATOM 686 N N . GLY A 1 88 ? -10.585 -7.526 0.097 1.00 96.69 88 GLY A N 1
ATOM 687 C CA . GLY A 1 88 ? -11.550 -7.974 1.107 1.00 96.69 88 GLY A CA 1
ATOM 688 C C . GLY A 1 88 ? -11.983 -6.904 2.107 1.00 96.69 88 GLY A C 1
ATOM 689 O O . GLY A 1 88 ? -12.979 -7.108 2.785 1.00 96.69 88 GLY A O 1
ATOM 690 N N . LEU A 1 89 ? -11.311 -5.746 2.166 1.00 97.25 89 LEU A N 1
ATOM 691 C CA . LEU A 1 89 ? -11.760 -4.637 3.016 1.00 97.25 89 LEU A CA 1
ATOM 692 C C . LEU A 1 89 ? -13.119 -4.080 2.531 1.00 97.25 89 LEU A C 1
ATOM 694 O O . LEU A 1 89 ? -13.208 -3.654 1.373 1.00 97.25 89 LEU A O 1
ATOM 698 N N . PRO A 1 90 ? -14.158 -4.005 3.386 1.00 97.06 90 PRO A N 1
ATOM 699 C CA . PRO A 1 90 ? -15.472 -3.446 3.054 1.00 97.06 90 PRO A CA 1
ATOM 700 C C . PRO A 1 90 ? -15.480 -1.903 3.040 1.00 97.06 90 PRO A C 1
ATOM 702 O O . PRO A 1 90 ? -16.288 -1.249 3.698 1.00 97.06 90 PRO A O 1
ATOM 705 N N . VAL A 1 91 ? -14.601 -1.302 2.232 1.00 96.25 91 VAL A N 1
ATOM 706 C CA . VAL A 1 91 ? -14.341 0.153 2.186 1.00 96.25 91 VAL A CA 1
ATOM 707 C C . VAL A 1 91 ? -15.577 1.023 1.942 1.00 96.25 91 VAL A C 1
ATOM 709 O O . VAL A 1 91 ? -15.607 2.171 2.376 1.00 96.25 91 VAL A O 1
ATOM 712 N N . ALA A 1 92 ? -16.618 0.491 1.295 1.00 94.56 92 ALA A N 1
ATOM 713 C CA . ALA A 1 92 ? -17.870 1.210 1.055 1.00 94.56 92 ALA A CA 1
ATOM 714 C C . ALA A 1 92 ? -18.612 1.590 2.352 1.00 94.56 92 ALA A C 1
ATOM 716 O O . ALA A 1 92 ? -19.385 2.548 2.352 1.00 94.56 92 ALA A O 1
ATOM 717 N N . GLY A 1 93 ? -18.385 0.851 3.444 1.00 95.19 93 GLY A N 1
ATOM 718 C CA . GLY A 1 93 ? -18.948 1.132 4.765 1.00 95.19 93 GLY A CA 1
ATOM 719 C C . GLY A 1 93 ? -18.082 2.049 5.632 1.00 95.19 93 GLY A C 1
ATOM 720 O O . GLY A 1 93 ? -18.473 2.360 6.757 1.00 95.19 93 GLY A O 1
ATOM 721 N N . TYR A 1 94 ? -16.906 2.462 5.154 1.00 97.38 94 TYR A N 1
ATOM 722 C CA . TYR A 1 94 ? -15.970 3.255 5.942 1.00 97.38 94 TYR A CA 1
ATOM 723 C C . TYR A 1 94 ? -16.179 4.743 5.713 1.00 97.38 94 TYR A C 1
ATOM 725 O O . TYR A 1 94 ? -16.301 5.215 4.581 1.00 97.38 94 TYR A O 1
ATOM 733 N N . ASP A 1 95 ? -16.142 5.505 6.804 1.00 95.75 95 ASP A N 1
ATOM 734 C CA . ASP A 1 95 ? -15.834 6.919 6.680 1.00 95.75 95 ASP A CA 1
ATOM 735 C C . ASP A 1 95 ? -14.349 7.111 6.321 1.00 95.75 95 ASP A C 1
ATOM 737 O O . ASP A 1 95 ? -13.509 6.210 6.436 1.00 95.75 95 ASP A O 1
ATOM 741 N N . GLN A 1 96 ? -14.019 8.314 5.859 1.00 93.06 96 GLN A N 1
ATOM 742 C CA . GLN A 1 96 ? -12.673 8.636 5.397 1.00 93.06 96 GLN A CA 1
ATOM 743 C C . GLN A 1 96 ? -11.617 8.498 6.501 1.00 93.06 96 GLN A C 1
ATOM 745 O O . GLN A 1 96 ? -10.473 8.147 6.210 1.00 93.06 96 GLN A O 1
ATOM 750 N N . ARG A 1 97 ? -11.983 8.772 7.760 1.00 94.88 97 ARG A N 1
ATOM 751 C CA . ARG A 1 97 ? -11.045 8.735 8.882 1.00 94.88 97 ARG A CA 1
ATOM 752 C C . ARG A 1 97 ? -10.720 7.292 9.251 1.00 94.88 97 ARG A C 1
ATOM 754 O O . ARG A 1 97 ? -9.547 6.977 9.404 1.00 94.88 97 ARG A O 1
ATOM 761 N N . LEU A 1 98 ? -11.719 6.413 9.298 1.00 97.25 98 LEU A N 1
ATOM 762 C CA . LEU A 1 98 ? -11.544 4.979 9.505 1.00 97.25 98 LEU A CA 1
ATOM 763 C C . LEU A 1 98 ? -10.697 4.354 8.393 1.00 97.25 98 LEU A C 1
ATOM 765 O O . LEU A 1 98 ? -9.750 3.629 8.687 1.00 97.25 98 LEU A O 1
ATOM 769 N N . ALA A 1 99 ? -10.978 4.678 7.128 1.00 97.38 99 ALA A N 1
ATOM 770 C CA . ALA A 1 99 ? -10.194 4.171 6.004 1.00 97.38 99 ALA A CA 1
ATOM 771 C C . ALA A 1 99 ? -8.724 4.628 6.064 1.00 97.38 99 ALA A C 1
ATOM 773 O O . ALA A 1 99 ? -7.819 3.824 5.844 1.00 97.38 99 ALA A O 1
ATOM 774 N N . ALA A 1 100 ? -8.480 5.896 6.415 1.00 95.50 100 ALA A N 1
ATOM 775 C CA . ALA A 1 100 ? -7.133 6.419 6.631 1.00 95.50 100 ALA A CA 1
ATOM 776 C C . ALA A 1 100 ? -6.421 5.704 7.790 1.00 95.50 100 ALA A C 1
ATOM 778 O O . ALA A 1 100 ? -5.268 5.312 7.642 1.00 95.50 100 ALA A O 1
ATOM 779 N N . THR A 1 101 ? -7.107 5.480 8.915 1.00 96.94 101 THR A N 1
ATOM 780 C CA . THR A 1 101 ? -6.558 4.735 10.056 1.00 96.94 101 THR A CA 1
ATOM 781 C C . THR A 1 101 ? -6.178 3.311 9.680 1.00 96.94 101 THR A C 1
ATOM 783 O O . THR A 1 101 ? -5.087 2.875 10.022 1.00 96.94 101 THR A O 1
ATOM 786 N N . ILE A 1 102 ? -7.045 2.593 8.963 1.00 97.81 102 ILE A N 1
ATOM 787 C CA . ILE A 1 102 ? -6.763 1.228 8.502 1.00 97.81 102 ILE A CA 1
ATOM 788 C C . ILE A 1 102 ? -5.535 1.223 7.587 1.00 97.81 102 ILE A C 1
ATOM 790 O O . ILE A 1 102 ? -4.626 0.417 7.776 1.00 97.81 102 ILE A O 1
ATOM 794 N N . PHE A 1 103 ? -5.480 2.146 6.625 1.00 97.06 103 PHE A N 1
ATOM 795 C CA . PHE A 1 103 ? -4.361 2.249 5.694 1.00 97.06 103 PHE A CA 1
ATOM 796 C C . PHE A 1 103 ? -3.035 2.546 6.405 1.00 97.06 103 PHE A C 1
ATOM 798 O O . PHE A 1 103 ? -2.052 1.838 6.188 1.00 97.06 103 PHE A O 1
ATOM 805 N N . CYS A 1 104 ? -3.008 3.557 7.277 1.00 95.62 104 CYS A N 1
ATOM 806 C CA . CYS A 1 104 ? -1.810 3.919 8.029 1.00 95.62 104 CYS A CA 1
ATOM 807 C C . CYS A 1 104 ? -1.408 2.829 9.026 1.00 95.62 104 CYS A C 1
ATOM 809 O O . CYS A 1 104 ? -0.226 2.518 9.128 1.00 95.62 104 CYS A O 1
ATOM 811 N N . GLY A 1 105 ? -2.376 2.212 9.707 1.00 96.19 105 GLY A N 1
ATOM 812 C CA . GLY A 1 105 ? -2.150 1.112 10.639 1.00 96.19 105 GLY A CA 1
ATOM 813 C C . GLY A 1 105 ? -1.489 -0.082 9.965 1.00 96.19 105 GLY A C 1
ATOM 814 O O . GLY A 1 105 ? -0.455 -0.544 10.433 1.00 96.19 105 GLY A O 1
ATOM 815 N N . ILE A 1 106 ? -2.006 -0.523 8.814 1.00 96.94 106 ILE A N 1
ATOM 816 C CA . ILE A 1 106 ? -1.369 -1.568 7.997 1.00 96.94 106 ILE A CA 1
ATOM 817 C C . ILE A 1 106 ? 0.026 -1.122 7.532 1.00 96.94 106 ILE A C 1
ATOM 819 O O . ILE A 1 106 ? 0.989 -1.880 7.649 1.00 96.94 106 ILE A O 1
ATOM 823 N N . GLY A 1 107 ? 0.151 0.110 7.029 1.00 95.69 107 GLY A N 1
ATOM 824 C CA . GLY A 1 107 ? 1.416 0.664 6.544 1.00 95.69 107 GLY A CA 1
ATOM 825 C C . GLY A 1 107 ? 2.509 0.732 7.614 1.00 95.69 107 GLY A C 1
ATOM 826 O O . GLY A 1 107 ? 3.674 0.478 7.305 1.00 95.69 107 GLY A O 1
ATOM 827 N N . ALA A 1 108 ? 2.144 0.991 8.872 1.00 95.50 108 ALA A N 1
ATOM 828 C CA . ALA A 1 108 ? 3.074 1.080 9.995 1.00 95.50 108 ALA A CA 1
ATOM 829 C C . ALA A 1 108 ? 3.806 -0.245 10.282 1.00 95.50 108 ALA A C 1
ATOM 831 O O . ALA A 1 108 ? 4.935 -0.229 10.770 1.00 95.50 108 ALA A O 1
ATOM 832 N N . HIS A 1 109 ? 3.215 -1.391 9.918 1.00 96.25 109 HIS A N 1
ATOM 833 C CA . HIS A 1 109 ? 3.877 -2.704 9.990 1.00 96.25 109 HIS A CA 1
ATOM 834 C C . HIS A 1 109 ? 4.873 -2.948 8.847 1.00 96.25 109 HIS A C 1
ATOM 836 O O . HIS A 1 109 ? 5.729 -3.825 8.953 1.00 96.25 109 HIS A O 1
ATOM 842 N N . LEU A 1 110 ? 4.774 -2.201 7.744 1.00 95.62 110 LEU A N 1
ATOM 843 C CA . LEU A 1 110 ? 5.659 -2.343 6.581 1.00 95.62 110 LEU A CA 1
ATOM 844 C C . LEU A 1 110 ? 6.866 -1.404 6.655 1.00 95.62 110 LEU A C 1
ATOM 846 O O . LEU A 1 110 ? 7.943 -1.735 6.153 1.00 95.62 110 LEU A O 1
ATOM 850 N N . GLY A 1 111 ? 6.709 -0.250 7.302 1.00 92.56 111 GLY A N 1
ATOM 851 C CA . GLY A 1 111 ? 7.776 0.724 7.470 1.00 92.56 111 GLY A CA 1
ATOM 852 C C . GLY A 1 111 ? 7.292 2.037 8.074 1.00 92.56 111 GLY A C 1
ATOM 853 O O . GLY A 1 111 ? 6.218 2.130 8.657 1.00 92.56 111 GLY A O 1
ATOM 854 N N . LYS A 1 112 ? 8.117 3.077 7.930 1.00 89.25 112 LYS A N 1
ATOM 855 C CA . LYS A 1 112 ? 7.792 4.424 8.409 1.00 89.25 112 LYS A CA 1
ATOM 856 C C . LYS A 1 112 ? 7.235 5.253 7.270 1.00 89.25 112 LYS A C 1
ATOM 858 O O . LYS A 1 112 ? 7.884 5.393 6.233 1.00 89.25 112 LYS A O 1
ATOM 863 N N . ALA A 1 113 ? 6.070 5.843 7.489 1.00 86.31 113 ALA A N 1
ATOM 864 C CA . ALA A 1 113 ? 5.466 6.705 6.498 1.00 86.31 113 ALA A CA 1
ATOM 865 C C . ALA A 1 113 ? 6.330 7.960 6.268 1.00 86.31 113 ALA A C 1
ATOM 867 O O . ALA A 1 113 ? 6.915 8.528 7.194 1.00 86.31 113 ALA A O 1
ATOM 868 N N . ARG A 1 114 ? 6.452 8.374 5.005 1.00 78.44 114 ARG A N 1
ATOM 869 C CA . ARG A 1 114 ? 7.206 9.567 4.605 1.00 78.44 114 ARG A CA 1
ATOM 870 C C . ARG A 1 114 ? 6.224 10.696 4.337 1.00 78.44 114 ARG A C 1
ATOM 872 O O . ARG A 1 114 ? 5.200 10.481 3.697 1.00 78.44 114 ARG A O 1
ATOM 879 N N . SER A 1 115 ? 6.559 11.903 4.789 1.00 72.75 115 SER A N 1
ATOM 880 C CA . SER A 1 115 ? 5.787 13.084 4.406 1.00 72.75 115 SER A CA 1
ATOM 881 C C . SER A 1 115 ? 5.817 13.253 2.886 1.00 72.75 115 SER A C 1
ATOM 883 O O . SER A 1 115 ? 6.895 13.312 2.291 1.00 72.75 115 SER A O 1
ATOM 885 N N . GLN A 1 116 ? 4.642 13.351 2.267 1.00 62.34 116 GLN A N 1
ATOM 886 C CA . GLN A 1 116 ? 4.481 13.507 0.819 1.00 62.34 116 GLN A CA 1
ATOM 887 C C . GLN A 1 116 ? 4.578 14.971 0.371 1.00 62.34 116 GLN A C 1
ATOM 889 O O . GLN A 1 116 ? 4.618 15.262 -0.826 1.00 62.34 116 GLN A O 1
ATOM 894 N N . ASN A 1 117 ? 4.611 15.921 1.310 1.00 57.81 117 ASN A N 1
ATOM 895 C CA . ASN A 1 117 ? 4.759 17.338 1.002 1.00 57.81 117 ASN A CA 1
ATOM 896 C C . ASN A 1 117 ? 5.427 18.132 2.140 1.00 57.81 117 ASN A C 1
ATOM 898 O O . ASN A 1 117 ? 5.699 17.621 3.226 1.00 57.81 117 ASN A O 1
ATOM 902 N N . ALA A 1 118 ? 5.677 19.418 1.887 1.00 49.22 118 ALA A N 1
ATOM 903 C CA . ALA A 1 118 ? 6.244 20.343 2.870 1.00 49.22 118 ALA A CA 1
ATOM 904 C C . ALA A 1 118 ? 5.307 20.646 4.061 1.00 49.22 118 ALA A C 1
ATOM 906 O O . ALA A 1 118 ? 5.744 21.258 5.029 1.00 49.22 118 ALA A O 1
ATOM 907 N N . GLN A 1 119 ? 4.036 20.233 3.994 1.00 48.91 119 GLN A N 1
ATOM 908 C CA . GLN A 1 119 ? 3.023 20.436 5.038 1.00 48.91 119 GLN A CA 1
ATOM 909 C C . GLN A 1 119 ? 2.901 19.235 5.989 1.00 48.91 119 GLN A C 1
ATOM 911 O O . GLN A 1 119 ? 2.076 19.265 6.893 1.00 48.91 119 GLN A O 1
ATOM 916 N N . GLY A 1 120 ? 3.702 18.179 5.805 1.00 58.03 120 GLY A N 1
ATOM 917 C CA . GLY A 1 120 ? 3.652 17.005 6.677 1.00 58.03 120 GLY A CA 1
ATOM 918 C C . GLY A 1 120 ? 2.577 15.987 6.297 1.00 58.03 120 GLY A C 1
ATOM 919 O O . GLY A 1 120 ? 2.373 15.040 7.048 1.00 58.03 120 GLY A O 1
ATOM 920 N N . HIS A 1 121 ? 1.869 16.148 5.168 1.00 62.97 121 HIS A N 1
ATOM 921 C CA . HIS A 1 121 ? 0.815 15.199 4.801 1.00 62.97 121 HIS A CA 1
ATOM 922 C C . HIS A 1 121 ? 1.420 13.828 4.505 1.00 62.97 121 HIS A C 1
ATOM 924 O O . HIS A 1 121 ? 2.120 13.632 3.512 1.00 62.97 121 HIS A O 1
ATOM 930 N N . VAL A 1 122 ? 1.112 12.875 5.376 1.00 71.19 122 VAL A N 1
ATOM 931 C CA . VAL A 1 122 ? 1.518 11.472 5.258 1.00 71.19 122 VAL A CA 1
ATOM 932 C C . VAL A 1 122 ? 0.632 10.713 4.260 1.00 71.19 122 VAL A C 1
ATOM 934 O O . VAL A 1 122 ? 1.081 9.765 3.614 1.00 71.19 122 VAL A O 1
ATOM 937 N N . LEU A 1 123 ? -0.607 11.179 4.080 1.00 82.12 123 LEU A N 1
ATOM 938 C CA . LEU A 1 123 ? -1.620 10.584 3.215 1.00 82.12 123 LEU A CA 1
ATOM 939 C C . LEU A 1 123 ? -2.094 11.593 2.160 1.00 82.12 123 LEU A C 1
ATOM 941 O O . LEU A 1 123 ? -2.429 12.733 2.486 1.00 82.12 123 LEU A O 1
ATOM 945 N N . GLY A 1 124 ? -2.149 11.163 0.900 1.00 82.44 124 GLY A N 1
ATOM 946 C CA . GLY A 1 124 ? -2.636 11.957 -0.227 1.00 82.44 124 GLY A CA 1
ATOM 947 C C . GLY A 1 124 ? -3.857 11.321 -0.888 1.00 82.44 124 GLY A C 1
ATOM 948 O O . GLY A 1 124 ? -3.973 10.100 -0.954 1.00 82.44 124 GLY A O 1
ATOM 949 N N . HIS A 1 125 ? -4.767 12.149 -1.404 1.00 86.06 125 HIS A N 1
ATOM 950 C CA . HIS A 1 125 ? -5.864 11.673 -2.245 1.00 86.06 125 HIS A CA 1
ATOM 951 C C . HIS A 1 125 ? -5.443 11.643 -3.710 1.00 86.06 125 HIS A C 1
ATOM 953 O O . HIS A 1 125 ? -5.096 12.678 -4.276 1.00 86.06 125 HIS A O 1
ATOM 959 N N . VAL A 1 126 ? -5.568 10.472 -4.329 1.00 87.56 126 VAL A N 1
ATOM 960 C CA . VAL A 1 126 ? -5.499 10.298 -5.782 1.00 87.56 126 VAL A CA 1
ATOM 961 C C . VAL A 1 126 ? -6.926 10.351 -6.319 1.00 87.56 126 VAL A C 1
ATOM 963 O O . VAL A 1 126 ? -7.722 9.450 -6.055 1.00 87.56 126 VAL A O 1
ATOM 966 N N . ARG A 1 127 ? -7.283 11.449 -6.989 1.00 86.44 127 ARG A N 1
ATOM 967 C CA . ARG A 1 127 ? -8.602 11.658 -7.603 1.00 86.44 127 ARG A CA 1
ATOM 968 C C . ARG A 1 127 ? -8.549 12.814 -8.588 1.00 86.44 127 ARG A C 1
ATOM 970 O O . ARG A 1 127 ? -7.866 13.800 -8.331 1.00 86.44 127 ARG A O 1
ATOM 977 N N . ASP A 1 128 ? -9.352 12.739 -9.640 1.00 85.81 128 ASP A N 1
ATOM 978 C CA . ASP A 1 128 ? -9.520 13.858 -10.561 1.00 85.81 128 ASP A CA 1
ATOM 979 C C . ASP A 1 128 ? -10.190 15.050 -9.847 1.00 85.81 128 ASP A C 1
ATOM 981 O O . ASP A 1 128 ? -11.285 14.931 -9.288 1.00 85.81 128 ASP A O 1
ATOM 985 N N . LEU A 1 129 ? -9.498 16.188 -9.832 1.00 87.00 129 LEU A N 1
ATOM 986 C CA . LEU A 1 129 ? -9.962 17.476 -9.314 1.00 87.00 129 LEU A CA 1
ATOM 987 C C . LEU A 1 129 ? -10.230 18.483 -10.445 1.00 87.00 129 LEU A C 1
ATOM 989 O O . LEU A 1 129 ? -10.534 19.641 -10.161 1.00 87.00 129 LEU A O 1
ATOM 993 N N . GLY A 1 130 ? -10.105 18.067 -11.710 1.00 85.50 130 GLY A N 1
ATOM 994 C CA . GLY A 1 130 ? -10.203 18.934 -12.882 1.00 85.50 130 GLY A CA 1
ATOM 995 C C . GLY A 1 130 ? -8.973 19.819 -13.096 1.00 85.50 130 GLY A C 1
ATOM 996 O O . GLY A 1 130 ? -9.084 20.863 -13.738 1.00 85.50 130 GLY A O 1
ATOM 997 N N . ALA A 1 131 ? -7.816 19.446 -12.536 1.00 85.75 131 ALA A N 1
ATOM 998 C CA . ALA A 1 131 ? -6.571 20.181 -12.741 1.00 85.75 131 ALA A CA 1
ATOM 999 C C . ALA A 1 131 ? -6.075 20.056 -14.196 1.00 85.75 131 ALA A C 1
ATOM 1001 O O . ALA A 1 131 ? -6.396 19.097 -14.900 1.00 85.75 131 ALA A O 1
ATOM 1002 N N . ASN A 1 132 ? -5.292 21.036 -14.655 1.00 85.44 132 ASN A N 1
ATOM 1003 C CA . ASN A 1 132 ? -4.767 21.043 -16.019 1.00 85.44 132 ASN A CA 1
ATOM 1004 C C . ASN A 1 132 ? -3.488 20.185 -16.100 1.00 85.44 132 ASN A C 1
ATOM 1006 O O . ASN A 1 132 ? -2.499 20.555 -15.471 1.00 85.44 132 ASN A O 1
ATOM 1010 N N . PRO A 1 133 ? -3.451 19.090 -16.880 1.00 81.88 133 PRO A N 1
ATOM 1011 C CA . PRO A 1 133 ? -2.252 18.258 -17.003 1.00 81.88 133 PRO A CA 1
ATOM 1012 C C . PRO A 1 133 ? -1.056 18.980 -17.646 1.00 81.88 133 PRO A C 1
ATOM 1014 O O . PRO A 1 133 ? 0.078 18.563 -17.421 1.00 81.88 133 PRO A O 1
ATOM 1017 N N . ASP A 1 134 ? -1.286 20.058 -18.401 1.00 86.00 134 ASP A N 1
ATOM 1018 C CA . ASP A 1 134 ? -0.224 20.844 -19.044 1.00 86.00 134 ASP A CA 1
ATOM 1019 C C . ASP A 1 134 ? 0.354 21.942 -18.129 1.00 86.00 134 ASP A C 1
ATOM 1021 O O . ASP A 1 134 ? 1.329 22.607 -18.488 1.00 86.00 134 ASP A O 1
ATOM 1025 N N . ASP A 1 135 ? -0.233 22.165 -16.947 1.00 85.44 135 ASP A N 1
ATOM 1026 C CA . ASP A 1 135 ? 0.310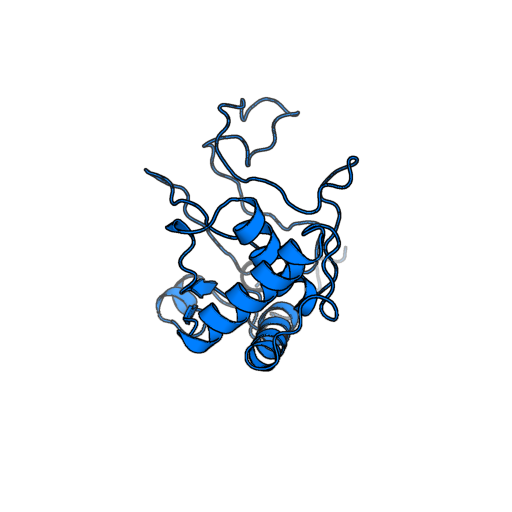 23.097 -15.957 1.00 85.44 135 ASP A CA 1
ATOM 1027 C C . ASP A 1 135 ? 1.437 22.418 -15.159 1.00 85.44 135 ASP A C 1
ATOM 1029 O O . ASP A 1 135 ? 1.181 21.439 -14.455 1.00 85.44 135 ASP A O 1
ATOM 1033 N N . PRO A 1 136 ? 2.674 22.948 -15.177 1.00 79.75 136 PRO A N 1
ATOM 1034 C CA . PRO A 1 136 ? 3.802 22.364 -14.450 1.00 79.75 136 PRO A CA 1
ATOM 1035 C C . PRO A 1 136 ? 3.617 22.326 -12.924 1.00 79.75 136 PRO A C 1
ATOM 1037 O O . PRO A 1 136 ? 4.351 21.614 -12.238 1.00 79.75 136 PRO A O 1
ATOM 1040 N N . ASN A 1 137 ? 2.662 23.081 -12.372 1.00 82.69 137 ASN A N 1
ATOM 1041 C CA . ASN A 1 137 ? 2.336 23.054 -10.945 1.00 82.69 137 ASN A CA 1
ATOM 1042 C C . ASN A 1 137 ? 1.263 22.017 -10.595 1.00 82.69 137 ASN A C 1
ATOM 1044 O O . ASN A 1 137 ? 1.091 21.683 -9.418 1.00 82.69 137 ASN A O 1
ATOM 1048 N N . SER A 1 138 ? 0.542 21.506 -11.593 1.00 81.81 138 SER A N 1
ATOM 1049 C CA . SER A 1 138 ? -0.492 20.504 -11.391 1.00 81.81 138 SER A CA 1
ATOM 1050 C C . SER A 1 138 ? 0.136 19.141 -11.137 1.00 81.81 138 SER A C 1
ATOM 1052 O O . SER A 1 138 ? 1.085 18.705 -11.789 1.00 81.81 138 SER A O 1
ATOM 1054 N N . ARG A 1 139 ? -0.396 18.439 -10.140 1.00 81.00 139 ARG A N 1
ATOM 1055 C CA . ARG A 1 139 ? 0.007 17.061 -9.867 1.00 81.00 139 ARG A CA 1
ATOM 1056 C C . ARG A 1 139 ? -0.855 16.143 -10.716 1.00 81.00 139 ARG A C 1
ATOM 1058 O O . ARG A 1 139 ? -2.074 16.224 -10.645 1.00 81.00 139 ARG A O 1
ATOM 1065 N N . ILE A 1 140 ? -0.233 15.236 -11.464 1.00 82.62 140 ILE A N 1
ATOM 1066 C CA . ILE A 1 140 ? -0.945 14.352 -12.399 1.00 82.62 140 ILE A CA 1
ATOM 1067 C C . ILE A 1 140 ? -2.062 13.531 -11.722 1.00 82.62 140 ILE A C 1
ATOM 1069 O O . ILE A 1 140 ? -3.131 13.369 -12.303 1.00 82.62 140 ILE A O 1
ATOM 1073 N N . TYR A 1 141 ? -1.880 13.134 -10.454 1.00 78.38 141 TYR A N 1
ATOM 1074 C CA . TYR A 1 141 ? -2.886 12.422 -9.651 1.00 78.38 141 TYR A CA 1
ATOM 1075 C C . TYR A 1 141 ? -4.146 13.249 -9.318 1.00 78.38 141 TYR A C 1
ATOM 1077 O O . TYR A 1 141 ? -5.080 12.717 -8.716 1.00 78.38 141 TYR A O 1
ATOM 1085 N N . GLN A 1 142 ? -4.157 14.543 -9.663 1.00 85.12 142 GLN A N 1
ATOM 1086 C CA . GLN A 1 142 ? -5.289 15.471 -9.548 1.00 85.12 142 GLN A CA 1
ATOM 1087 C C . GLN A 1 142 ? -6.046 15.644 -10.877 1.00 85.12 142 GLN A C 1
ATOM 1089 O O . GLN A 1 142 ? -6.915 16.510 -10.979 1.00 85.12 142 GLN A O 1
ATOM 1094 N N . THR A 1 143 ? -5.706 14.856 -11.897 1.00 87.81 143 THR A N 1
ATOM 1095 C CA . THR A 1 143 ? -6.285 14.906 -13.248 1.00 87.81 143 THR A CA 1
ATOM 1096 C C . THR A 1 143 ? -6.808 13.525 -13.656 1.00 87.81 143 THR A C 1
ATOM 1098 O O . THR A 1 143 ? -6.518 12.526 -12.997 1.00 87.81 143 THR A O 1
ATOM 1101 N N . SER A 1 144 ? -7.530 13.447 -14.773 1.00 85.94 144 SER A N 1
ATOM 1102 C CA . SER A 1 144 ? -7.871 12.189 -15.461 1.00 85.94 144 SER A CA 1
ATOM 1103 C C . SER A 1 144 ? -6.852 11.779 -16.534 1.00 85.94 144 SER A C 1
ATOM 1105 O O . SER A 1 144 ? -7.054 10.787 -17.238 1.00 85.94 144 SER A O 1
ATOM 1107 N N . ALA A 1 145 ? -5.748 12.519 -16.681 1.00 87.44 145 ALA A N 1
ATOM 1108 C CA . ALA A 1 145 ? -4.713 12.193 -17.650 1.00 87.44 145 ALA A CA 1
ATOM 1109 C C . ALA A 1 145 ? -3.907 10.960 -17.216 1.00 87.44 145 ALA A C 1
ATOM 1111 O O . ALA A 1 145 ? -3.718 10.677 -16.031 1.00 87.44 145 ALA A O 1
ATOM 1112 N N . ARG A 1 146 ? -3.395 10.219 -18.202 1.00 87.38 146 ARG A N 1
ATOM 1113 C CA . ARG A 1 146 ? -2.575 9.034 -17.950 1.00 87.38 146 ARG A CA 1
ATOM 1114 C C . ARG A 1 146 ? -1.279 9.419 -17.237 1.00 87.38 146 ARG A C 1
ATOM 1116 O O . ARG A 1 146 ? -0.443 10.121 -17.801 1.00 87.38 146 ARG A O 1
ATOM 1123 N N . GLN A 1 147 ? -1.058 8.844 -16.060 1.00 88.50 147 GLN A N 1
ATOM 1124 C CA . GLN A 1 147 ? 0.239 8.876 -15.392 1.00 88.50 147 GLN A CA 1
ATOM 1125 C C . GLN A 1 147 ? 1.190 7.866 -16.053 1.00 88.50 147 GLN A C 1
ATOM 1127 O O . GLN A 1 147 ? 0.849 6.697 -16.254 1.00 88.50 147 GLN A O 1
ATOM 1132 N N . THR A 1 148 ? 2.374 8.324 -16.459 1.00 90.94 148 THR A N 1
ATOM 1133 C CA . THR A 1 148 ? 3.406 7.465 -17.059 1.00 90.94 148 THR A CA 1
ATOM 1134 C C . THR A 1 148 ? 4.090 6.608 -15.998 1.00 90.94 148 THR A C 1
ATOM 1136 O O . THR A 1 148 ? 4.039 6.918 -14.808 1.00 90.94 148 THR A O 1
ATOM 1139 N N . PHE A 1 149 ? 4.765 5.534 -16.416 1.00 94.69 149 PHE A N 1
ATOM 1140 C CA . PHE A 1 149 ? 5.583 4.739 -15.499 1.00 94.69 149 PHE A CA 1
ATOM 1141 C C . PHE A 1 149 ? 6.672 5.605 -14.853 1.00 94.69 149 PHE A C 1
ATOM 1143 O O . PHE A 1 149 ? 7.306 6.418 -15.524 1.00 94.69 149 PHE A O 1
ATOM 1150 N N . HIS A 1 150 ? 6.850 5.441 -13.547 1.00 94.31 150 HIS A N 1
ATOM 1151 C CA . HIS A 1 150 ? 7.809 6.161 -12.717 1.00 94.31 150 HIS A CA 1
ATOM 1152 C C . HIS A 1 150 ? 8.059 5.352 -11.441 1.00 94.31 150 HIS A C 1
ATOM 1154 O O . HIS A 1 150 ? 7.340 4.396 -11.148 1.00 94.31 150 HIS A O 1
ATOM 1160 N N . THR A 1 151 ? 9.074 5.756 -10.691 1.00 92.25 151 THR A N 1
ATOM 1161 C CA . THR A 1 151 ? 9.312 5.309 -9.319 1.00 92.25 151 THR A CA 1
ATOM 1162 C C . THR A 1 151 ? 9.114 6.493 -8.387 1.00 92.25 151 THR A C 1
ATOM 1164 O O . THR A 1 151 ? 9.523 7.609 -8.718 1.00 92.25 151 THR A O 1
ATOM 1167 N N . ASP A 1 152 ? 8.537 6.252 -7.218 1.00 88.1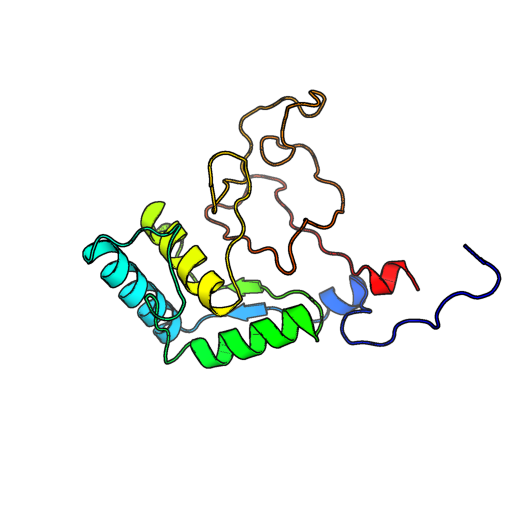2 152 ASP A N 1
ATOM 1168 C CA . ASP A 1 152 ? 8.468 7.257 -6.163 1.00 88.12 152 ASP A CA 1
ATOM 1169 C C . ASP A 1 152 ? 9.760 7.291 -5.338 1.00 88.12 152 ASP A C 1
ATOM 1171 O O . ASP A 1 152 ? 10.542 6.342 -5.311 1.00 88.12 152 ASP A O 1
ATOM 1175 N N . SER A 1 153 ? 9.980 8.395 -4.624 1.00 87.12 153 SER A N 1
ATOM 1176 C CA . SER A 1 153 ? 11.121 8.566 -3.712 1.00 87.12 153 SER A CA 1
ATOM 1177 C C . SER A 1 153 ? 10.895 7.860 -2.362 1.00 87.12 153 SER A C 1
ATOM 1179 O O . SER A 1 153 ? 11.027 8.480 -1.301 1.00 87.12 153 SER A O 1
ATOM 1181 N N . ALA A 1 154 ? 10.510 6.584 -2.400 1.00 89.00 154 ALA A N 1
ATOM 1182 C CA . ALA A 1 154 ? 10.249 5.719 -1.250 1.00 89.00 154 ALA A CA 1
ATOM 1183 C C . ALA A 1 154 ? 10.558 4.250 -1.587 1.00 89.00 154 ALA A C 1
ATOM 1185 O O . ALA A 1 154 ? 10.533 3.868 -2.753 1.00 89.00 154 ALA A O 1
ATOM 1186 N N . ASP A 1 155 ? 10.805 3.426 -0.563 1.00 92.25 155 ASP A N 1
ATOM 1187 C CA . ASP A 1 155 ? 11.048 1.986 -0.751 1.00 92.25 155 ASP A CA 1
ATOM 1188 C C . ASP A 1 155 ? 9.773 1.234 -1.172 1.00 92.25 155 ASP A C 1
ATOM 1190 O O . ASP A 1 155 ? 9.829 0.269 -1.928 1.00 92.25 155 ASP A O 1
ATOM 1194 N N . VAL A 1 156 ? 8.612 1.672 -0.668 1.00 94.19 156 VAL A N 1
ATOM 1195 C CA . VAL A 1 156 ? 7.299 1.062 -0.917 1.00 94.19 156 VAL A CA 1
ATOM 1196 C C . VAL A 1 156 ? 6.249 2.158 -1.072 1.00 94.19 156 VAL A C 1
ATOM 1198 O O . VAL A 1 156 ? 6.237 3.133 -0.319 1.00 94.19 156 VAL A O 1
ATOM 1201 N N . VAL A 1 157 ? 5.327 1.952 -2.012 1.00 94.06 157 VAL A N 1
ATOM 1202 C CA . VAL A 1 157 ? 4.140 2.787 -2.223 1.00 94.06 157 VAL A CA 1
ATOM 1203 C C . VAL A 1 157 ? 2.898 1.940 -1.981 1.00 94.06 157 VAL A C 1
ATOM 1205 O O . VAL A 1 157 ? 2.781 0.835 -2.505 1.00 94.06 157 VAL A O 1
ATOM 1208 N N . GLY A 1 158 ? 1.971 2.460 -1.178 1.00 94.50 158 GLY A N 1
ATOM 1209 C CA . GLY A 1 158 ? 0.680 1.832 -0.911 1.00 94.50 158 GLY A CA 1
ATOM 1210 C C . GLY A 1 158 ? -0.465 2.664 -1.477 1.00 94.50 158 GLY A C 1
ATOM 1211 O O . GLY A 1 158 ? -0.435 3.891 -1.408 1.00 94.50 158 GLY A O 1
ATOM 1212 N N . LEU A 1 159 ? -1.496 1.995 -1.993 1.00 95.56 159 LEU A N 1
ATOM 1213 C CA . LEU A 1 159 ? -2.740 2.619 -2.441 1.00 95.56 159 LEU A CA 1
ATOM 1214 C C . LEU A 1 159 ? -3.929 1.886 -1.818 1.00 95.56 159 LEU A C 1
ATOM 1216 O O . LEU A 1 159 ? -3.995 0.659 -1.861 1.00 95.56 159 LEU A O 1
ATOM 1220 N N . LEU A 1 160 ? -4.884 2.643 -1.274 1.00 96.38 160 LEU A N 1
ATOM 1221 C CA . LEU A 1 160 ? -6.186 2.128 -0.854 1.00 96.38 160 LEU A CA 1
ATOM 1222 C C . LEU A 1 160 ? -7.262 2.653 -1.802 1.00 96.38 160 LEU A C 1
ATOM 1224 O O . LEU A 1 160 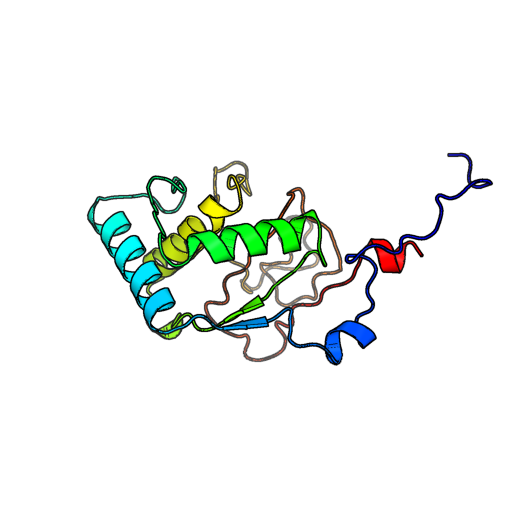? -7.527 3.856 -1.852 1.00 96.38 160 LEU A O 1
ATOM 1228 N N . CYS A 1 161 ? -7.903 1.750 -2.539 1.00 95.75 161 CYS A N 1
ATOM 1229 C CA . CYS A 1 161 ? -9.048 2.110 -3.363 1.00 95.75 161 CYS A CA 1
ATOM 1230 C C . CYS A 1 161 ? -10.270 2.347 -2.465 1.00 95.75 161 CYS A C 1
ATOM 1232 O O . CYS A 1 161 ? -10.774 1.416 -1.845 1.00 95.75 161 CYS A O 1
ATOM 1234 N N . LEU A 1 162 ? -10.743 3.595 -2.390 1.00 94.81 162 LEU A N 1
ATOM 1235 C CA . LEU A 1 162 ? -11.984 3.952 -1.682 1.00 94.81 162 LEU A CA 1
ATOM 1236 C C . LEU A 1 162 ? -13.210 3.906 -2.600 1.00 94.81 162 LEU A C 1
ATOM 1238 O O . LEU A 1 162 ? -14.338 3.726 -2.148 1.00 94.81 162 LEU A O 1
ATOM 1242 N N . ARG A 1 163 ? -12.989 4.142 -3.895 1.00 92.31 163 ARG A N 1
ATOM 1243 C CA . ARG A 1 163 ? -14.013 4.159 -4.934 1.00 92.31 163 ARG A CA 1
ATOM 1244 C C . ARG A 1 163 ? -13.352 3.918 -6.282 1.00 92.31 163 ARG A C 1
ATOM 1246 O O . ARG A 1 163 ? -12.373 4.586 -6.608 1.00 92.31 163 ARG A O 1
ATOM 1253 N N . GLU A 1 164 ? -13.919 3.008 -7.057 1.00 91.44 164 GLU A N 1
ATOM 1254 C CA . GLU A 1 164 ? -13.478 2.743 -8.424 1.00 91.44 164 GLU A CA 1
ATOM 1255 C C . GLU A 1 164 ? -13.848 3.899 -9.362 1.00 91.44 164 GLU A C 1
ATOM 1257 O O . GLU A 1 164 ? -14.842 4.610 -9.162 1.00 91.44 164 GLU A O 1
ATOM 1262 N N . ALA A 1 165 ? -13.035 4.097 -10.398 1.00 90.31 165 ALA A N 1
ATOM 1263 C CA . ALA A 1 165 ? -13.357 5.040 -11.455 1.00 90.31 165 ALA A CA 1
ATOM 1264 C C . ALA A 1 165 ? -14.535 4.513 -12.289 1.00 90.31 165 ALA A C 1
ATOM 1266 O O . ALA A 1 165 ? -14.679 3.313 -12.502 1.00 90.31 165 ALA A O 1
ATOM 1267 N N . ARG A 1 166 ? -15.374 5.423 -12.800 1.00 90.12 166 ARG A N 1
ATOM 1268 C CA . ARG A 1 166 ? -16.459 5.050 -13.725 1.00 90.12 166 ARG A CA 1
ATOM 1269 C C . ARG A 1 166 ? -15.912 4.492 -15.045 1.00 90.12 166 ARG A C 1
ATOM 1271 O O . ARG A 1 166 ? -16.545 3.647 -15.664 1.00 90.12 166 ARG A O 1
ATOM 1278 N N . GLU A 1 167 ? -14.781 5.028 -15.487 1.00 91.50 167 GLU A N 1
ATOM 1279 C CA . GLU A 1 167 ? -14.071 4.660 -16.708 1.00 91.50 167 GLU A CA 1
ATOM 1280 C C . GLU A 1 167 ? -12.582 4.962 -16.503 1.00 91.50 167 GLU A C 1
ATOM 1282 O O . GLU A 1 167 ? -12.239 5.975 -15.886 1.00 91.50 167 GLU A O 1
ATOM 1287 N N . GLY A 1 168 ? -11.704 4.087 -16.997 1.00 89.25 168 GLY A N 1
ATOM 1288 C CA . GLY A 1 168 ? -10.268 4.167 -16.734 1.00 89.25 168 GLY A CA 1
ATOM 1289 C C . GLY A 1 168 ? -9.931 3.871 -15.270 1.00 89.25 168 GLY A C 1
ATOM 1290 O O . GLY A 1 168 ? -10.568 3.038 -14.634 1.00 89.25 168 GLY A O 1
ATOM 1291 N N . GLY A 1 169 ? -8.914 4.551 -14.730 1.00 86.88 169 GLY A N 1
ATOM 1292 C CA . GLY A 1 169 ? -8.435 4.311 -13.360 1.00 86.88 169 GLY A CA 1
ATOM 1293 C C . GLY A 1 169 ? -7.607 3.031 -13.197 1.00 86.88 169 GLY A C 1
ATOM 1294 O O . GLY A 1 169 ? -7.334 2.617 -12.071 1.00 86.88 169 GLY A O 1
ATOM 1295 N N . ASP A 1 170 ? -7.193 2.419 -14.309 1.00 91.56 170 ASP A N 1
ATOM 1296 C CA . ASP A 1 170 ? -6.367 1.217 -14.303 1.00 91.56 170 ASP A CA 1
ATOM 1297 C C . ASP A 1 170 ? -5.006 1.483 -13.649 1.00 91.56 170 ASP A C 1
ATOM 1299 O O . ASP A 1 170 ? -4.293 2.429 -13.994 1.00 91.56 170 ASP A O 1
ATOM 1303 N N . SER A 1 171 ? -4.617 0.600 -12.731 1.00 91.94 171 SER A N 1
ATOM 1304 C CA . SER A 1 171 ? -3.268 0.576 -12.165 1.00 91.94 171 SER A CA 1
ATOM 1305 C C . SER A 1 171 ? -2.391 -0.364 -12.986 1.00 91.94 171 SER A C 1
ATOM 1307 O O . SER A 1 171 ? -2.704 -1.545 -13.133 1.00 91.94 171 SER A O 1
ATOM 1309 N N . LEU A 1 172 ? -1.286 0.156 -13.523 1.00 94.38 172 LEU A N 1
ATOM 1310 C CA . LEU A 1 172 ? -0.336 -0.606 -14.333 1.00 94.38 172 LEU A CA 1
ATOM 1311 C C . LEU A 1 172 ? 1.003 -0.723 -13.607 1.00 94.38 172 LEU A C 1
ATOM 1313 O O . LEU A 1 172 ? 1.504 0.258 -13.063 1.00 94.38 172 LEU A O 1
ATOM 1317 N N . LEU A 1 173 ? 1.607 -1.909 -13.666 1.00 96.06 173 LEU A N 1
ATOM 1318 C CA . LEU A 1 173 ? 2.912 -2.200 -13.076 1.00 96.06 173 LEU A CA 1
ATOM 1319 C C . LEU A 1 173 ? 3.860 -2.763 -14.136 1.00 96.06 173 LEU A C 1
ATOM 1321 O O . LEU A 1 173 ? 3.446 -3.501 -15.032 1.00 96.06 173 LEU A O 1
ATOM 1325 N N . VAL A 1 174 ? 5.141 -2.426 -14.004 1.00 97.00 174 VAL A N 1
ATOM 1326 C CA . VAL A 1 174 ? 6.245 -2.956 -14.811 1.00 97.00 174 VAL A CA 1
ATOM 1327 C C . VAL A 1 174 ? 7.416 -3.295 -13.898 1.00 97.00 174 VAL A C 1
ATOM 1329 O O . VAL A 1 174 ? 7.631 -2.618 -12.895 1.00 97.00 174 VAL A O 1
ATOM 1332 N N . SER A 1 175 ? 8.184 -4.322 -14.253 1.00 97.88 175 SER A N 1
ATOM 1333 C CA . SER A 1 175 ? 9.445 -4.624 -13.581 1.00 97.88 175 SER A CA 1
ATOM 1334 C C . SER A 1 175 ? 10.579 -3.804 -14.192 1.00 97.88 175 SER A C 1
ATOM 1336 O O . SER A 1 175 ? 10.828 -3.885 -15.395 1.00 97.88 175 SER A O 1
ATOM 1338 N N . ALA A 1 176 ? 11.294 -3.044 -13.360 1.00 96.38 176 ALA A N 1
ATOM 1339 C CA . ALA A 1 176 ? 12.496 -2.331 -13.787 1.00 96.38 176 ALA A CA 1
ATOM 1340 C C . ALA A 1 176 ? 13.628 -3.295 -14.189 1.00 96.38 176 ALA A C 1
ATOM 1342 O O . ALA A 1 176 ? 14.345 -3.024 -15.148 1.00 96.38 176 ALA A O 1
ATOM 1343 N N . GLU A 1 177 ? 13.756 -4.441 -13.512 1.00 95.94 177 GLU A N 1
ATOM 1344 C CA . GLU A 1 177 ? 14.750 -5.469 -13.849 1.00 95.94 177 GLU A CA 1
ATOM 1345 C C . GLU A 1 177 ? 14.456 -6.134 -15.195 1.00 95.94 177 GLU A C 1
ATOM 1347 O O . GLU A 1 177 ? 15.366 -6.331 -15.995 1.00 95.94 177 GLU A O 1
ATOM 1352 N N . ALA A 1 178 ? 13.186 -6.426 -15.488 1.00 97.06 178 ALA A N 1
ATOM 1353 C CA . ALA A 1 178 ? 12.806 -6.988 -16.781 1.00 97.06 178 ALA A CA 1
ATOM 1354 C C . ALA A 1 178 ? 12.915 -5.974 -17.931 1.00 97.06 178 ALA A C 1
ATOM 1356 O O . ALA A 1 178 ? 13.047 -6.389 -19.073 1.00 97.06 178 ALA A O 1
ATOM 1357 N N . ILE A 1 179 ? 12.833 -4.666 -17.648 1.00 96.19 179 ILE A N 1
ATOM 1358 C CA . ILE A 1 179 ? 13.102 -3.601 -18.630 1.00 96.19 179 ILE A CA 1
ATOM 1359 C C . ILE A 1 179 ? 14.605 -3.444 -18.879 1.00 96.19 179 ILE A C 1
ATOM 1361 O O . ILE A 1 179 ? 15.005 -3.089 -19.984 1.00 96.19 179 ILE A O 1
ATOM 1365 N N . TYR A 1 180 ? 15.425 -3.633 -17.842 1.00 94.62 180 TYR A N 1
ATOM 1366 C CA . TYR A 1 180 ? 16.877 -3.564 -17.961 1.00 94.62 180 TYR A CA 1
ATOM 1367 C C . TYR A 1 180 ? 17.438 -4.694 -18.836 1.00 94.62 180 TYR A C 1
ATOM 1369 O O . TYR A 1 180 ? 18.351 -4.448 -19.624 1.00 94.62 180 TYR A O 1
ATOM 1377 N N . ASN A 1 181 ? 16.906 -5.908 -18.662 1.00 93.81 181 ASN A N 1
ATOM 1378 C CA . ASN A 1 181 ? 17.261 -7.097 -19.441 1.00 93.81 181 ASN A CA 1
ATOM 1379 C C . ASN A 1 181 ? 16.832 -6.988 -20.912 1.00 93.81 181 ASN A C 1
ATOM 1381 O O . ASN A 1 181 ? 17.624 -7.439 -21.770 1.00 93.81 181 ASN A O 1
#

Foldseek 3Di:
DPPVDDDDADPFQQQDDPVVCVVDDPLEAEDDPVQLVLLLVLLVVCVVVVHDLLPDALVSRPRPPCLVVLVVQLCCCQRHNNHHHYDHHPLQPDDPRSLSNSQSNSVNSNHHQDQPDPVSDSDDDQDACPDDPPDPPDDCSNHPDDDDDDDDPDSDDDDDDNDDDPDDPDDDDDRPSNVSD

Radius of gyration: 18.42 Å; chains: 1; bounding box: 51×39×45 Å